Protein AF-A0A926BT57-F1 (afdb_monomer_lite)

Sequence (93 aa):
NFIGRYSAQAKLNPNETCEFPAEMEHVGGKRLIFDAYGPTPDRKNRTFGILAVIEVHPSEMEFARTSGGADLIALLKSAGYYPYSDLDREPVA

Radius of gyration: 13.67 Å; chains: 1; bounding box: 36×31×28 Å

Structure (mmCIF, N/CA/C/O backbone):
data_AF-A0A926BT57-F1
#
_entry.id   AF-A0A926BT57-F1
#
loop_
_atom_site.group_PDB
_atom_site.id
_atom_site.type_symbol
_atom_site.label_atom_id
_atom_site.label_alt_id
_atom_site.label_comp_id
_atom_site.label_asym_id
_atom_site.label_entity_id
_atom_site.label_seq_id
_atom_site.pdbx_PDB_ins_code
_atom_site.Cartn_x
_atom_site.Cartn_y
_atom_site.Cartn_z
_atom_site.occupancy
_atom_site.B_iso_or_equiv
_atom_site.auth_seq_id
_atom_site.auth_comp_id
_atom_site.auth_asym_id
_atom_site.auth_atom_id
_atom_site.pdbx_PDB_model_num
ATOM 1 N N . ASN A 1 1 ? -6.680 5.548 -14.945 1.00 74.06 1 ASN A N 1
ATOM 2 C CA . ASN A 1 1 ? -5.301 5.071 -14.685 1.00 74.06 1 ASN A CA 1
ATOM 3 C C . ASN A 1 1 ? -4.470 6.225 -14.113 1.00 74.06 1 ASN A C 1
ATOM 5 O O . ASN A 1 1 ? -3.726 6.863 -14.850 1.00 74.06 1 ASN A O 1
ATOM 9 N N . PHE A 1 2 ? -4.678 6.562 -12.833 1.00 90.31 2 PHE A N 1
ATOM 10 C CA . PHE A 1 2 ? -4.013 7.701 -12.176 1.00 90.31 2 PHE A CA 1
ATOM 11 C C . PHE A 1 2 ? -2.563 7.370 -11.796 1.00 90.31 2 PHE A C 1
ATOM 13 O O . PHE A 1 2 ? -1.657 8.136 -12.110 1.00 90.31 2 PHE A O 1
ATOM 20 N N . ILE A 1 3 ? -2.336 6.178 -11.235 1.00 90.62 3 ILE A N 1
ATOM 21 C CA . ILE A 1 3 ? -1.003 5.711 -10.825 1.00 90.62 3 ILE A CA 1
ATOM 22 C C . ILE A 1 3 ? -0.056 5.578 -12.010 1.00 90.62 3 ILE A C 1
ATOM 24 O O . ILE A 1 3 ? 1.064 6.061 -11.926 1.00 90.62 3 ILE A O 1
ATOM 28 N N . GLY A 1 4 ? -0.502 5.010 -13.136 1.00 90.56 4 GLY A N 1
ATOM 29 C CA . GLY A 1 4 ? 0.355 4.859 -14.314 1.00 90.56 4 GLY A CA 1
ATOM 30 C C . GLY A 1 4 ? 0.829 6.193 -14.904 1.00 90.56 4 GLY A C 1
ATOM 31 O O . GLY A 1 4 ? 1.918 6.270 -15.465 1.00 90.56 4 GLY A O 1
ATOM 32 N N . ARG A 1 5 ? 0.038 7.267 -14.761 1.00 92.06 5 ARG A N 1
ATOM 33 C CA . ARG A 1 5 ? 0.466 8.620 -15.155 1.00 92.06 5 ARG A CA 1
ATOM 34 C C . ARG A 1 5 ? 1.441 9.210 -14.142 1.00 92.06 5 ARG A C 1
ATOM 36 O O . ARG A 1 5 ? 2.454 9.772 -14.541 1.00 92.06 5 ARG A O 1
ATOM 43 N N . TYR A 1 6 ? 1.154 9.060 -12.850 1.00 92.44 6 TYR A N 1
ATOM 44 C CA . TYR A 1 6 ? 2.031 9.538 -11.782 1.00 92.44 6 TYR A CA 1
ATOM 45 C C . TYR A 1 6 ? 3.405 8.848 -11.813 1.00 92.44 6 TYR A C 1
ATOM 47 O O . TYR A 1 6 ? 4.431 9.508 -11.665 1.00 92.44 6 TYR A O 1
ATOM 55 N N . SER A 1 7 ? 3.449 7.549 -12.129 1.00 91.94 7 SER A N 1
ATOM 56 C CA . SER A 1 7 ? 4.695 6.780 -12.220 1.00 91.94 7 SER A CA 1
ATOM 57 C C . SER A 1 7 ? 5.630 7.225 -13.351 1.00 91.94 7 SER A C 1
ATOM 59 O O . SER A 1 7 ? 6.791 6.831 -13.375 1.00 91.94 7 SER A O 1
ATOM 61 N N . ALA A 1 8 ? 5.147 8.033 -14.302 1.00 93.00 8 ALA A N 1
ATOM 62 C CA . ALA A 1 8 ? 5.999 8.657 -15.315 1.00 93.00 8 ALA A CA 1
ATOM 63 C C . ALA A 1 8 ? 6.807 9.845 -14.757 1.00 93.00 8 ALA A C 1
ATOM 65 O O . ALA A 1 8 ? 7.789 10.255 -15.369 1.00 93.00 8 ALA A O 1
ATOM 66 N N . GLN A 1 9 ? 6.386 10.405 -13.619 1.00 95.00 9 GLN A N 1
ATOM 67 C CA . GLN A 1 9 ? 7.001 11.572 -12.978 1.00 95.00 9 GLN A CA 1
ATOM 68 C C . GLN A 1 9 ? 7.737 11.202 -11.686 1.00 95.00 9 GLN A C 1
ATOM 70 O O . GLN A 1 9 ? 8.749 11.817 -11.360 1.00 95.00 9 GLN A O 1
ATOM 75 N N . ALA A 1 10 ? 7.248 10.194 -10.962 1.00 93.12 10 ALA A N 1
ATOM 76 C CA . ALA A 1 10 ? 7.822 9.732 -9.706 1.00 93.12 10 ALA A CA 1
ATOM 77 C C . ALA A 1 10 ? 8.039 8.218 -9.726 1.00 93.12 10 ALA A C 1
ATOM 79 O O . ALA A 1 10 ? 7.212 7.456 -10.225 1.00 93.12 10 ALA A O 1
ATOM 80 N N . LYS A 1 11 ? 9.151 7.766 -9.144 1.00 91.94 11 LYS A N 1
ATOM 81 C CA . LYS A 1 11 ? 9.397 6.337 -8.961 1.00 91.94 11 LYS A CA 1
ATOM 82 C C . LYS A 1 11 ? 8.544 5.824 -7.803 1.00 91.94 11 LYS A C 1
ATOM 84 O O . LYS A 1 11 ? 8.620 6.377 -6.714 1.00 91.94 11 LYS A O 1
ATOM 89 N N . LEU A 1 12 ? 7.792 4.755 -8.049 1.00 93.12 12 LEU A N 1
ATOM 90 C CA . LEU A 1 12 ? 7.067 4.008 -7.023 1.00 93.12 12 LEU A CA 1
ATOM 91 C C . LEU A 1 12 ? 7.896 2.789 -6.624 1.00 93.12 12 LEU A C 1
ATOM 93 O O . LEU A 1 12 ? 8.340 2.036 -7.498 1.00 93.12 12 LEU A O 1
ATOM 97 N N . ASN A 1 13 ? 8.121 2.600 -5.329 1.00 93.25 13 ASN A N 1
ATOM 98 C CA . ASN A 1 13 ? 8.902 1.490 -4.798 1.00 93.25 13 ASN A CA 1
ATOM 99 C C . ASN A 1 13 ? 8.026 0.532 -3.970 1.00 93.25 13 ASN A C 1
ATOM 101 O O . ASN A 1 13 ? 6.984 0.918 -3.441 1.00 93.25 13 ASN A O 1
ATOM 105 N N . PRO A 1 14 ? 8.441 -0.737 -3.828 1.00 94.44 14 PRO A N 1
ATOM 106 C CA . PRO A 1 14 ? 7.803 -1.661 -2.897 1.00 94.44 14 PRO A CA 1
ATOM 107 C C . PRO A 1 14 ? 7.822 -1.130 -1.459 1.00 94.44 14 PRO A C 1
ATOM 109 O O . PRO A 1 14 ? 8.777 -0.469 -1.051 1.00 94.44 14 PRO A O 1
ATOM 112 N N . ASN A 1 15 ? 6.805 -1.504 -0.687 1.00 96.31 15 ASN A N 1
ATOM 113 C CA . ASN A 1 15 ? 6.548 -1.107 0.699 1.00 96.31 15 ASN A CA 1
ATOM 114 C C . ASN A 1 15 ? 6.189 0.375 0.896 1.00 96.31 15 ASN A C 1
ATOM 116 O O . ASN A 1 15 ? 5.983 0.796 2.034 1.00 96.31 15 ASN A O 1
ATOM 120 N N . GLU A 1 16 ? 6.110 1.167 -0.174 1.00 96.81 16 GLU A N 1
ATOM 121 C CA . GLU A 1 16 ? 5.572 2.523 -0.109 1.00 96.81 16 GLU A CA 1
ATOM 122 C C . GLU A 1 16 ? 4.044 2.498 -0.081 1.00 96.81 16 GLU A C 1
ATOM 124 O O . GLU A 1 16 ? 3.396 1.580 -0.596 1.00 96.81 16 GLU A O 1
ATOM 129 N N . THR A 1 17 ? 3.480 3.547 0.506 1.00 96.88 17 THR A N 1
ATOM 130 C CA . THR A 1 17 ? 2.042 3.771 0.563 1.00 96.88 17 THR A CA 1
ATOM 131 C C . THR A 1 17 ? 1.621 4.934 -0.331 1.00 96.88 17 THR A C 1
ATOM 133 O O . THR A 1 17 ? 2.409 5.828 -0.644 1.00 96.88 17 THR A O 1
ATOM 136 N N . CYS A 1 18 ? 0.358 4.936 -0.750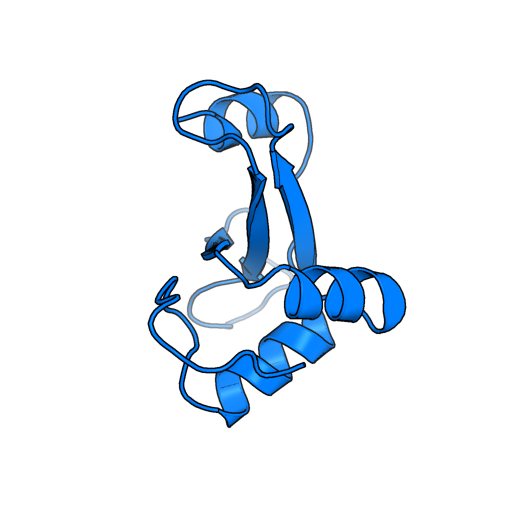 1.00 95.88 18 CYS A N 1
ATOM 137 C CA . CYS A 1 18 ? -0.236 5.998 -1.555 1.00 95.88 18 CYS A CA 1
ATOM 138 C C . CYS A 1 18 ? -1.664 6.272 -1.079 1.00 95.88 18 CYS A C 1
ATOM 140 O O . CYS A 1 18 ? -2.438 5.347 -0.854 1.00 95.88 18 CYS A O 1
ATOM 142 N N . GLU A 1 19 ? -2.018 7.545 -0.935 1.00 95.75 19 GLU A N 1
ATOM 143 C CA . GLU A 1 19 ? -3.372 7.986 -0.607 1.00 95.75 19 GLU A CA 1
ATOM 144 C C . GLU A 1 19 ? -3.840 8.978 -1.667 1.00 95.75 19 GLU A C 1
ATOM 146 O O . GLU A 1 19 ? -3.096 9.879 -2.063 1.00 95.75 19 GLU A O 1
ATOM 151 N N . PHE A 1 20 ? -5.073 8.804 -2.128 1.00 95.62 20 PHE A N 1
ATOM 152 C CA . PHE A 1 20 ? -5.727 9.769 -2.999 1.00 95.62 20 PHE A CA 1
ATOM 153 C C . PHE A 1 20 ? -6.509 10.785 -2.158 1.00 95.62 20 PHE A C 1
ATOM 155 O O . PHE A 1 20 ? -7.309 10.365 -1.316 1.00 95.62 20 PHE A O 1
ATOM 162 N N . PRO A 1 21 ? -6.345 12.100 -2.402 1.00 94.94 21 PRO A N 1
ATOM 163 C CA . PRO A 1 21 ? -7.171 13.135 -1.784 1.00 94.94 21 PRO A CA 1
ATOM 164 C C . PRO A 1 21 ? -8.667 12.831 -1.907 1.00 94.94 21 PRO A C 1
ATOM 166 O O . PRO A 1 21 ? -9.122 12.378 -2.959 1.00 94.94 21 PRO A O 1
ATOM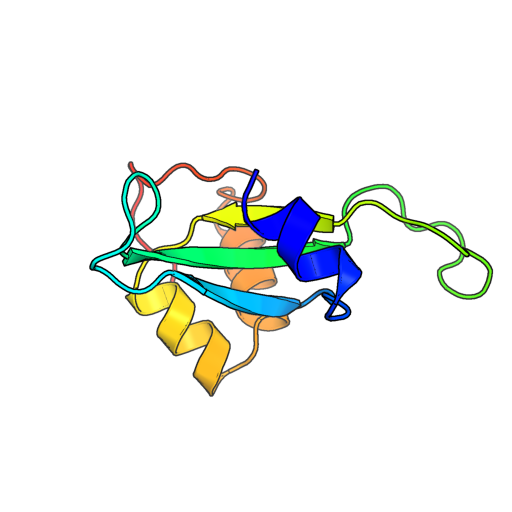 169 N N . ALA A 1 22 ? -9.430 13.052 -0.836 1.00 95.50 22 ALA A N 1
ATOM 170 C CA . ALA A 1 22 ? -10.831 12.631 -0.723 1.00 95.50 22 ALA A CA 1
ATOM 171 C C . ALA A 1 22 ? -11.746 13.247 -1.796 1.00 95.50 22 ALA A C 1
ATOM 173 O O . ALA A 1 22 ? -12.732 12.641 -2.204 1.00 95.50 22 ALA A O 1
ATOM 174 N N . GLU A 1 23 ? -11.396 14.435 -2.270 1.00 96.44 23 GLU A N 1
ATOM 175 C CA . GLU A 1 23 ? -12.103 15.206 -3.282 1.00 96.44 23 GLU A CA 1
ATOM 176 C C . GLU A 1 23 ? -11.866 14.722 -4.723 1.00 96.44 23 GLU A C 1
ATOM 178 O O . GLU A 1 23 ? -12.520 15.208 -5.646 1.00 96.44 23 GLU A O 1
ATOM 183 N N . MET A 1 24 ? -10.940 13.780 -4.949 1.00 94.19 24 MET A N 1
ATOM 184 C CA . MET A 1 24 ? -10.688 13.254 -6.290 1.00 94.19 24 MET A CA 1
ATOM 185 C C . MET A 1 24 ? -11.840 12.374 -6.779 1.00 94.19 24 MET A C 1
ATOM 187 O O . MET A 1 24 ? -12.219 11.389 -6.146 1.00 94.19 24 MET A O 1
ATOM 191 N N . GLU A 1 25 ? -12.338 12.671 -7.976 1.00 93.50 25 GLU A N 1
ATOM 192 C CA . GLU A 1 25 ? -13.379 11.872 -8.619 1.00 93.50 25 GLU A CA 1
ATOM 193 C C . GLU A 1 25 ? -12.926 10.408 -8.813 1.00 93.50 25 GLU A C 1
ATOM 195 O O . GLU A 1 25 ? -11.799 10.133 -9.236 1.00 93.50 25 GLU A O 1
ATOM 200 N N . HIS A 1 26 ? -13.814 9.460 -8.493 1.00 90.00 26 HIS A N 1
ATOM 201 C CA . HIS A 1 26 ? -13.658 7.995 -8.593 1.00 90.00 26 HIS A CA 1
ATOM 202 C C . HIS A 1 26 ? -12.629 7.312 -7.681 1.00 90.00 26 HIS A C 1
ATOM 204 O O . HIS A 1 26 ? -12.804 6.137 -7.359 1.00 90.00 26 HIS A O 1
ATOM 210 N N . VAL A 1 27 ? -11.548 7.991 -7.301 1.00 93.06 27 VAL A N 1
ATOM 211 C CA . VAL A 1 27 ? -10.457 7.397 -6.506 1.00 93.06 27 VAL A CA 1
ATOM 212 C C . VAL A 1 27 ? -10.256 8.059 -5.152 1.00 93.06 27 VAL A C 1
ATOM 214 O O . VAL A 1 27 ? -9.413 7.600 -4.388 1.00 93.06 27 VAL A O 1
ATOM 217 N N . GLY A 1 28 ? -11.005 9.117 -4.850 1.00 95.56 28 GLY A N 1
ATOM 218 C CA . GLY A 1 28 ?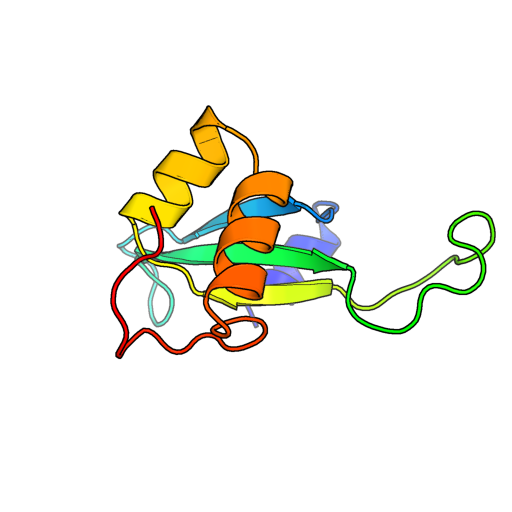 -10.821 9.882 -3.630 1.00 95.56 28 GLY A CA 1
ATOM 219 C C . GLY A 1 28 ? -10.939 9.033 -2.371 1.00 95.56 28 GLY A C 1
ATOM 220 O O . GLY A 1 28 ? -11.825 8.190 -2.242 1.00 95.56 28 GLY A O 1
ATOM 221 N N . GLY A 1 29 ? -9.991 9.224 -1.455 1.00 95.19 29 GLY A N 1
ATOM 222 C CA . GLY A 1 29 ? -9.930 8.518 -0.178 1.00 95.19 29 GLY A CA 1
ATOM 223 C C . GLY A 1 29 ? -9.403 7.084 -0.257 1.00 95.19 29 GLY A C 1
ATOM 224 O O . GLY A 1 29 ? -9.224 6.463 0.794 1.00 95.19 29 GLY A O 1
ATOM 225 N N . LYS A 1 30 ? -9.122 6.550 -1.455 1.00 96.19 30 LYS A N 1
ATOM 226 C CA . LYS A 1 30 ? -8.482 5.236 -1.595 1.00 96.19 30 LYS A CA 1
ATOM 227 C C . LYS A 1 30 ? -7.067 5.274 -1.028 1.00 96.19 30 LYS A C 1
ATOM 229 O O . LYS A 1 30 ? -6.310 6.218 -1.272 1.00 96.19 30 LYS A O 1
ATOM 234 N N . ARG A 1 31 ? -6.709 4.216 -0.304 1.00 97.38 31 ARG A N 1
ATOM 235 C CA . ARG A 1 31 ? -5.399 4.024 0.328 1.00 97.38 31 ARG A CA 1
ATOM 236 C C . ARG A 1 31 ? -4.798 2.736 -0.173 1.00 97.38 31 ARG A C 1
ATOM 238 O O . ARG A 1 31 ? -5.481 1.719 -0.229 1.00 97.38 31 ARG A O 1
ATOM 245 N N . LEU A 1 32 ? -3.538 2.798 -0.567 1.00 97.06 32 LEU A N 1
ATOM 246 C CA . LEU A 1 32 ? -2.867 1.723 -1.267 1.00 97.06 32 LEU A CA 1
ATOM 247 C C . LEU A 1 32 ? -1.520 1.414 -0.628 1.00 97.06 32 LEU A C 1
ATOM 249 O O . LEU A 1 32 ? -0.803 2.322 -0.203 1.00 97.06 32 LEU A O 1
ATOM 253 N N . ILE A 1 33 ? -1.157 0.138 -0.661 1.00 97.62 33 ILE A N 1
ATOM 254 C CA . ILE A 1 33 ? 0.192 -0.358 -0.402 1.00 97.62 33 ILE A CA 1
ATOM 255 C C . ILE A 1 33 ? 0.751 -0.997 -1.676 1.00 97.62 33 ILE A C 1
ATOM 257 O O . ILE A 1 33 ? 0.021 -1.628 -2.451 1.00 97.62 33 ILE A O 1
ATOM 261 N N . PHE A 1 34 ? 2.053 -0.830 -1.897 1.00 96.38 34 PHE A N 1
ATOM 262 C CA . PHE A 1 34 ? 2.753 -1.433 -3.024 1.00 96.38 34 PHE A CA 1
ATOM 263 C C . PHE A 1 34 ? 3.608 -2.625 -2.589 1.00 96.38 34 PHE A C 1
ATOM 265 O O . PHE A 1 34 ? 4.426 -2.498 -1.684 1.00 96.38 34 PHE A O 1
ATOM 272 N N . ASP A 1 35 ? 3.490 -3.769 -3.268 1.00 95.31 35 ASP A N 1
ATOM 273 C CA . ASP A 1 35 ? 4.379 -4.925 -3.057 1.00 95.31 35 ASP A CA 1
ATOM 274 C C . ASP A 1 35 ? 5.061 -5.343 -4.364 1.00 95.31 35 ASP A C 1
ATOM 276 O O . ASP A 1 35 ? 4.477 -5.269 -5.445 1.00 95.31 35 ASP A O 1
ATOM 280 N N . ALA A 1 36 ? 6.304 -5.815 -4.280 1.00 91.94 36 ALA A N 1
ATOM 281 C CA . ALA A 1 36 ? 6.967 -6.432 -5.423 1.00 91.94 36 ALA A CA 1
ATOM 282 C C . ALA A 1 36 ? 6.360 -7.823 -5.660 1.00 91.94 36 ALA A C 1
ATOM 284 O O . ALA A 1 36 ? 6.529 -8.723 -4.838 1.00 91.94 36 ALA A O 1
ATOM 285 N N . TYR A 1 37 ? 5.678 -8.013 -6.789 1.00 87.69 37 TYR A N 1
ATOM 286 C CA . TYR A 1 37 ? 4.910 -9.225 -7.068 1.00 87.69 37 TYR A CA 1
ATOM 287 C C . TYR A 1 37 ? 5.625 -10.179 -8.032 1.00 87.69 37 TYR A C 1
ATOM 289 O O . TYR A 1 37 ? 6.276 -9.759 -8.993 1.00 87.69 37 TYR A O 1
ATOM 297 N N . GLY A 1 38 ? 5.449 -11.484 -7.810 1.00 80.88 38 GLY A N 1
ATOM 298 C CA . GLY A 1 38 ? 5.971 -12.549 -8.668 1.00 80.88 38 GLY A CA 1
ATOM 299 C C . GLY A 1 38 ? 7.281 -13.188 -8.183 1.00 80.88 38 GLY A C 1
ATOM 300 O O . GLY A 1 38 ? 7.815 -12.827 -7.132 1.00 80.88 38 GLY A O 1
ATOM 301 N N . PRO A 1 39 ? 7.798 -14.185 -8.929 1.00 66.31 39 PRO A N 1
ATOM 302 C CA . PRO A 1 39 ? 8.898 -15.022 -8.470 1.00 66.31 39 PRO A CA 1
ATOM 303 C C . PRO A 1 39 ? 10.189 -14.215 -8.292 1.00 66.31 39 PRO A C 1
ATOM 305 O O . PRO A 1 39 ? 10.501 -13.311 -9.078 1.00 66.31 39 PRO A O 1
ATOM 308 N N . THR A 1 40 ? 10.947 -14.611 -7.271 1.00 60.38 40 THR A N 1
ATOM 309 C CA . THR A 1 40 ? 12.195 -14.020 -6.770 1.00 60.38 40 THR A CA 1
ATOM 310 C C . THR A 1 40 ? 13.482 -14.744 -7.229 1.00 60.38 40 THR A C 1
ATOM 312 O O . THR A 1 40 ? 14.345 -14.996 -6.390 1.00 60.38 40 THR A O 1
ATOM 315 N N . PRO A 1 41 ? 13.723 -15.085 -8.514 1.00 51.72 41 PRO A N 1
ATOM 316 C CA . PRO A 1 41 ? 15.073 -15.429 -8.931 1.00 51.72 41 PRO A CA 1
ATOM 317 C C . PRO A 1 41 ? 15.843 -14.131 -9.215 1.00 51.72 41 PRO A C 1
ATOM 319 O O . PRO A 1 41 ? 15.486 -13.355 -10.098 1.00 51.72 41 PRO A O 1
ATOM 322 N N . ASP A 1 42 ? 16.865 -13.903 -8.393 1.00 58.69 42 ASP A N 1
ATOM 323 C CA . ASP A 1 42 ? 17.898 -12.867 -8.487 1.00 58.69 42 ASP A CA 1
ATOM 324 C C . ASP A 1 42 ? 17.412 -11.407 -8.645 1.00 58.69 42 ASP A C 1
ATOM 326 O O . ASP A 1 42 ? 17.397 -10.818 -9.728 1.00 58.69 42 ASP A O 1
ATOM 330 N N . ARG A 1 43 ? 17.072 -10.773 -7.509 1.00 57.38 43 ARG A N 1
ATOM 331 C CA . ARG A 1 43 ? 16.743 -9.333 -7.437 1.00 57.38 43 ARG A CA 1
ATOM 332 C C . ARG A 1 43 ? 17.867 -8.426 -7.961 1.00 57.38 43 ARG A C 1
ATOM 334 O O . ARG A 1 43 ? 17.579 -7.278 -8.280 1.00 57.38 43 ARG A O 1
ATOM 341 N N . LYS A 1 44 ? 19.122 -8.894 -8.032 1.00 58.94 44 LYS A N 1
ATOM 342 C CA . LYS A 1 44 ? 20.270 -8.038 -8.370 1.00 58.94 44 LYS A CA 1
ATOM 343 C C . LYS A 1 44 ? 20.378 -7.714 -9.863 1.00 58.94 44 LYS A C 1
ATOM 345 O O . LYS A 1 44 ? 20.978 -6.699 -10.189 1.00 58.94 44 LYS A O 1
ATOM 350 N N . ASN A 1 45 ? 19.769 -8.515 -10.743 1.00 59.34 45 ASN A N 1
ATOM 351 C CA . ASN A 1 45 ? 19.914 -8.378 -12.200 1.00 59.34 45 ASN A CA 1
ATOM 352 C C . ASN A 1 45 ? 18.612 -8.038 -12.949 1.00 59.34 45 ASN A C 1
ATOM 354 O O . ASN A 1 45 ? 18.596 -8.016 -14.180 1.00 59.34 45 ASN A O 1
ATOM 358 N N . ARG A 1 46 ? 17.505 -7.765 -12.244 1.00 64.69 46 ARG A N 1
ATOM 359 C CA . ARG A 1 46 ? 16.239 -7.388 -12.893 1.00 64.69 46 ARG A CA 1
ATOM 360 C C . ARG A 1 46 ? 16.153 -5.884 -13.136 1.00 64.69 46 ARG A C 1
ATOM 362 O O . ARG A 1 46 ? 16.114 -5.093 -12.200 1.00 64.69 46 ARG A O 1
ATOM 369 N N . THR A 1 47 ? 16.039 -5.512 -14.408 1.00 71.50 47 THR A N 1
ATOM 370 C CA . THR A 1 47 ? 15.773 -4.137 -14.862 1.00 71.50 47 THR A CA 1
ATOM 371 C C . THR A 1 47 ? 14.290 -3.756 -14.793 1.00 71.50 47 THR A C 1
ATOM 373 O O . THR A 1 47 ? 13.970 -2.571 -14.815 1.00 71.50 47 THR A O 1
ATOM 376 N N . PHE A 1 48 ? 13.383 -4.735 -14.686 1.00 80.38 48 PHE A N 1
ATOM 377 C CA . PHE A 1 48 ? 11.937 -4.528 -14.579 1.00 80.38 48 PHE A CA 1
ATOM 378 C C . PHE A 1 48 ? 11.282 -5.567 -13.657 1.00 80.38 48 PHE A C 1
ATOM 380 O O . PHE A 1 48 ? 11.824 -6.649 -13.414 1.00 80.38 48 PHE A O 1
ATOM 387 N N . GLY A 1 49 ? 10.097 -5.240 -13.145 1.00 84.38 49 GLY A N 1
ATOM 388 C CA . GLY A 1 49 ? 9.317 -6.100 -12.260 1.00 84.38 49 GLY A CA 1
ATOM 389 C C . GLY A 1 49 ? 7.850 -5.688 -12.224 1.00 84.38 49 GLY A C 1
ATOM 390 O O . GLY A 1 49 ? 7.458 -4.712 -12.862 1.00 84.38 49 GLY A O 1
ATOM 391 N N . ILE A 1 50 ? 7.047 -6.446 -11.481 1.00 89.50 50 ILE A N 1
ATOM 392 C CA . ILE A 1 50 ? 5.626 -6.160 -11.273 1.00 89.50 50 ILE A CA 1
ATOM 393 C C . ILE A 1 50 ? 5.467 -5.545 -9.886 1.00 89.50 50 ILE A C 1
ATOM 395 O O . ILE A 1 50 ? 5.975 -6.087 -8.903 1.00 89.50 50 ILE A O 1
ATOM 399 N N . LEU A 1 51 ? 4.755 -4.425 -9.816 1.00 92.31 51 LEU A N 1
ATOM 400 C CA . LEU A 1 51 ? 4.352 -3.796 -8.566 1.00 92.31 51 LEU A CA 1
ATOM 401 C C . LEU A 1 51 ? 2.856 -4.058 -8.366 1.00 92.31 51 LEU A C 1
ATOM 403 O O . LEU A 1 51 ? 2.035 -3.563 -9.139 1.00 92.31 51 LEU A O 1
ATOM 407 N N . ALA A 1 52 ? 2.509 -4.874 -7.373 1.00 94.25 52 ALA A N 1
ATOM 408 C CA . ALA A 1 52 ? 1.125 -5.062 -6.964 1.00 94.25 52 ALA A CA 1
ATOM 409 C C . ALA A 1 52 ? 0.629 -3.795 -6.270 1.00 94.25 52 ALA A C 1
ATOM 411 O O . ALA A 1 52 ? 1.327 -3.227 -5.431 1.00 94.25 52 ALA A O 1
ATOM 412 N N . VAL A 1 53 ? -0.580 -3.377 -6.632 1.00 95.12 53 VAL A N 1
ATOM 413 C CA . VAL A 1 53 ? -1.279 -2.237 -6.044 1.00 95.12 53 VAL A CA 1
ATOM 414 C C . VAL A 1 53 ? -2.469 -2.787 -5.276 1.00 95.12 53 VAL A C 1
ATOM 416 O O . VAL A 1 53 ? -3.410 -3.282 -5.894 1.00 95.12 53 VAL A O 1
ATOM 419 N N . ILE A 1 54 ? -2.401 -2.728 -3.949 1.00 96.50 54 ILE A N 1
ATOM 420 C CA . ILE A 1 54 ? -3.385 -3.351 -3.060 1.00 96.50 54 ILE A CA 1
ATOM 421 C C . ILE A 1 54 ? -4.064 -2.253 -2.250 1.00 96.50 54 ILE A C 1
ATOM 423 O O . ILE A 1 54 ? -3.381 -1.430 -1.645 1.00 96.50 54 ILE A O 1
ATOM 427 N N . GLU A 1 55 ? -5.394 -2.227 -2.261 1.00 97.56 55 GLU A N 1
ATOM 428 C CA . GLU A 1 55 ? -6.191 -1.302 -1.451 1.00 97.56 55 GLU A CA 1
ATOM 429 C C . GLU A 1 55 ? -6.295 -1.814 -0.015 1.00 97.56 55 GLU A C 1
ATOM 431 O O . GLU A 1 55 ? -6.479 -3.010 0.211 1.00 97.56 55 GLU A O 1
ATOM 436 N N . VAL A 1 56 ? -6.129 -0.909 0.947 1.00 98.06 56 VAL A N 1
ATOM 437 C CA . VAL A 1 56 ? -6.038 -1.221 2.380 1.00 98.06 56 VAL A CA 1
ATOM 438 C C . VAL A 1 56 ? -6.953 -0.316 3.197 1.00 98.06 56 VAL A C 1
ATOM 440 O O . VAL A 1 56 ? -7.327 0.779 2.762 1.00 98.06 56 VAL A O 1
ATOM 443 N N . HIS A 1 57 ? -7.299 -0.760 4.402 1.00 98.00 57 HIS A N 1
ATOM 444 C CA . HIS A 1 57 ? -8.099 0.034 5.329 1.00 98.00 57 HIS A CA 1
ATOM 445 C C . HIS A 1 57 ? -7.322 1.263 5.845 1.00 98.00 57 HIS A C 1
ATOM 447 O O . HIS A 1 57 ? -6.088 1.294 5.817 1.00 98.00 57 HIS A O 1
ATOM 453 N N . PRO A 1 58 ? -8.018 2.294 6.365 1.00 97.00 58 PRO A N 1
ATOM 454 C CA . PRO A 1 58 ? -7.362 3.456 6.964 1.00 97.00 58 PRO A CA 1
ATOM 455 C C . PRO A 1 58 ? -6.426 3.102 8.127 1.00 97.00 58 PRO A C 1
ATOM 457 O O . PRO A 1 58 ? -5.323 3.635 8.185 1.00 97.00 58 PRO A O 1
ATOM 460 N N . SER A 1 59 ? -6.823 2.186 9.017 1.00 97.50 59 SER A N 1
ATOM 461 C CA . SER A 1 59 ? -5.985 1.763 10.151 1.00 97.50 59 SER A CA 1
ATOM 462 C C . SER A 1 59 ? -4.705 1.058 9.690 1.00 97.50 59 SER A C 1
ATOM 464 O O . SER A 1 59 ? -3.621 1.341 10.190 1.00 97.50 59 SER A O 1
ATOM 466 N N . GLU A 1 60 ? -4.806 0.238 8.644 1.00 98.12 60 GLU A N 1
ATOM 467 C CA . GLU A 1 60 ? -3.674 -0.443 8.011 1.00 98.12 60 GLU A CA 1
ATOM 468 C C . GLU A 1 60 ? -2.689 0.545 7.375 1.00 98.12 60 GLU A C 1
ATOM 470 O O . GLU A 1 60 ? -1.476 0.389 7.510 1.00 98.12 60 GLU A O 1
ATOM 475 N N . MET A 1 61 ? -3.191 1.597 6.720 1.00 97.38 61 MET A N 1
ATOM 476 C CA . MET A 1 61 ? -2.355 2.679 6.191 1.00 97.38 61 MET A CA 1
ATOM 477 C C . MET A 1 61 ? -1.576 3.390 7.305 1.00 97.38 61 MET A C 1
ATOM 479 O O . MET A 1 61 ? -0.375 3.626 7.161 1.00 97.38 61 MET A O 1
ATOM 483 N N . GLU A 1 62 ? -2.239 3.727 8.414 1.00 97.94 62 GLU A N 1
ATOM 484 C CA . GLU A 1 62 ? -1.592 4.375 9.563 1.00 97.94 62 GLU A CA 1
ATOM 485 C C . GLU A 1 62 ? -0.554 3.458 10.223 1.00 97.94 62 GLU A C 1
ATOM 487 O O . GLU A 1 62 ? 0.550 3.897 10.562 1.00 97.94 62 GLU A O 1
ATOM 492 N N . PHE A 1 63 ? -0.844 2.160 10.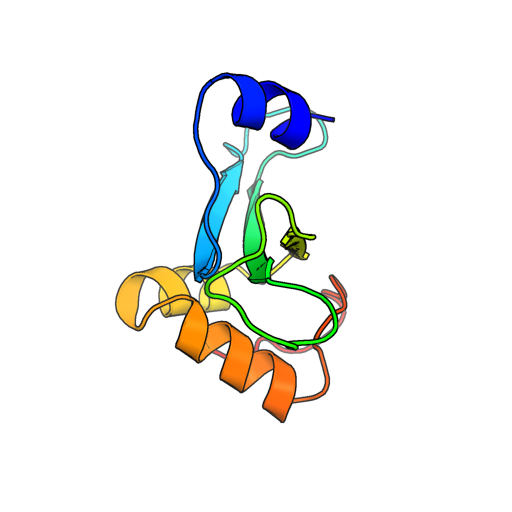312 1.00 98.25 63 PHE A N 1
ATOM 493 C CA . PHE A 1 63 ? 0.133 1.160 10.727 1.00 98.25 63 PHE A CA 1
ATOM 494 C C . PHE A 1 63 ? 1.341 1.117 9.778 1.00 98.25 63 PHE A C 1
ATOM 496 O O . PHE A 1 63 ? 2.485 1.200 10.219 1.00 98.25 63 PHE A O 1
ATOM 503 N N . ALA A 1 64 ? 1.132 1.082 8.459 1.00 97.81 64 ALA A N 1
ATOM 504 C CA . ALA A 1 64 ? 2.234 1.080 7.495 1.00 97.81 64 ALA A CA 1
ATOM 505 C C . ALA A 1 64 ? 3.077 2.366 7.538 1.00 97.81 64 ALA A C 1
ATOM 507 O O . ALA A 1 64 ? 4.281 2.309 7.293 1.00 97.81 64 ALA A O 1
ATOM 508 N N . ARG A 1 65 ? 2.480 3.521 7.860 1.00 96.50 65 ARG A N 1
ATOM 509 C CA . ARG A 1 65 ? 3.205 4.792 8.051 1.00 96.50 65 ARG A CA 1
ATOM 510 C C . ARG A 1 65 ? 4.077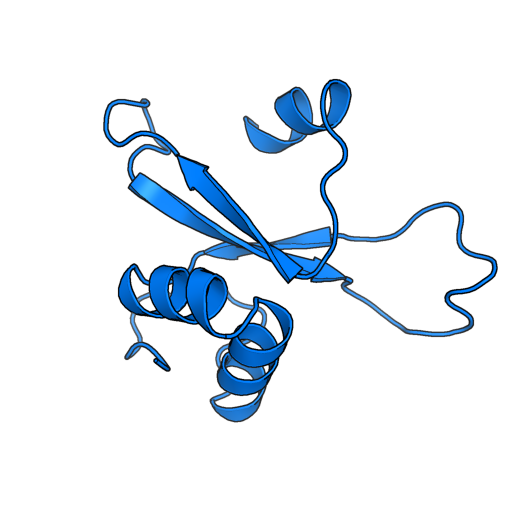 4.799 9.309 1.00 96.50 65 ARG A C 1
ATOM 512 O O . ARG A 1 65 ? 5.100 5.477 9.319 1.00 96.50 65 ARG A O 1
ATOM 519 N N . THR A 1 66 ? 3.676 4.074 10.353 1.00 97.50 66 THR A N 1
ATOM 520 C CA . THR A 1 66 ? 4.354 4.068 11.660 1.00 97.50 66 THR A CA 1
ATOM 521 C C . THR A 1 66 ? 5.348 2.915 11.813 1.00 97.50 66 THR A C 1
ATOM 523 O O . THR A 1 66 ? 6.470 3.141 12.262 1.00 97.50 66 THR A O 1
ATOM 526 N N . SER A 1 67 ? 4.970 1.702 11.409 1.00 97.12 67 SER A N 1
ATOM 527 C CA . SER A 1 67 ? 5.790 0.484 11.501 1.00 97.12 67 SER A CA 1
ATOM 528 C C . SER A 1 67 ? 6.507 0.134 10.193 1.00 97.12 67 SER A C 1
ATOM 530 O O . SER A 1 67 ? 7.588 -0.444 10.217 1.00 97.12 67 SER A O 1
ATOM 532 N N . GLY A 1 68 ? 5.963 0.554 9.049 1.00 97.19 68 GLY A N 1
ATOM 533 C CA . GLY A 1 68 ? 6.524 0.300 7.722 1.00 97.19 68 GLY A CA 1
ATOM 534 C C . GLY A 1 68 ? 5.646 -0.621 6.871 1.00 97.19 68 GLY A C 1
ATOM 535 O O . GLY A 1 68 ? 4.996 -1.545 7.357 1.00 97.19 68 GLY A O 1
ATOM 536 N N . GLY A 1 69 ? 5.643 -0.398 5.554 1.00 97.38 69 GLY A N 1
ATOM 537 C CA . GLY A 1 69 ? 4.793 -1.155 4.630 1.00 97.38 69 GLY A CA 1
ATOM 538 C C . GLY A 1 69 ? 5.121 -2.648 4.532 1.00 97.38 69 GLY A C 1
ATOM 539 O O . GLY A 1 69 ? 4.222 -3.458 4.315 1.00 97.38 69 GLY A O 1
ATOM 540 N N . ALA A 1 70 ? 6.386 -3.030 4.736 1.00 97.19 70 ALA A N 1
ATOM 541 C CA . ALA A 1 70 ? 6.801 -4.433 4.724 1.00 97.19 70 ALA A CA 1
ATOM 542 C C . ALA A 1 70 ? 6.119 -5.240 5.844 1.00 97.19 70 ALA A C 1
ATOM 544 O O . ALA A 1 70 ? 5.710 -6.381 5.616 1.00 97.19 70 ALA A O 1
ATOM 545 N N . ASP A 1 71 ? 5.942 -4.623 7.015 1.00 98.06 71 ASP A N 1
ATOM 546 C CA . ASP A 1 71 ? 5.295 -5.245 8.169 1.00 98.06 71 ASP A CA 1
ATOM 547 C C . ASP A 1 71 ? 3.793 -5.409 7.925 1.00 98.06 71 ASP A C 1
ATOM 549 O O . ASP A 1 71 ? 3.246 -6.486 8.161 1.00 98.06 71 ASP A O 1
ATOM 553 N N . LEU A 1 72 ? 3.133 -4.398 7.343 1.00 98.25 72 LEU A N 1
ATOM 554 C CA . LEU A 1 72 ? 1.730 -4.524 6.937 1.00 98.25 72 LEU A CA 1
ATOM 555 C C . LEU A 1 72 ? 1.543 -5.667 5.931 1.00 98.25 72 LEU A C 1
ATOM 557 O O . LEU A 1 72 ? 0.631 -6.481 6.066 1.00 98.25 72 LEU A O 1
ATOM 561 N N . ILE A 1 73 ? 2.416 -5.759 4.925 1.00 97.38 73 ILE A N 1
ATOM 562 C CA . ILE A 1 73 ? 2.365 -6.834 3.926 1.00 97.38 73 ILE A CA 1
ATOM 563 C C . ILE A 1 73 ? 2.523 -8.207 4.598 1.00 97.38 73 ILE A C 1
ATOM 565 O O . ILE A 1 73 ? 1.857 -9.163 4.196 1.00 97.38 73 ILE A O 1
ATOM 569 N N . ALA A 1 74 ? 3.376 -8.326 5.619 1.00 97.31 74 ALA A N 1
ATOM 570 C CA . ALA A 1 74 ? 3.524 -9.560 6.386 1.00 97.31 74 ALA A CA 1
ATOM 571 C C . ALA A 1 74 ? 2.246 -9.918 7.168 1.00 97.31 74 ALA A C 1
ATOM 573 O O . ALA A 1 74 ? 1.848 -11.086 7.165 1.00 97.31 74 ALA A O 1
ATOM 574 N N . LEU A 1 75 ? 1.567 -8.934 7.771 1.00 97.94 75 LEU A N 1
ATOM 575 C CA . LEU A 1 75 ? 0.275 -9.132 8.441 1.00 97.94 75 LEU A CA 1
ATOM 576 C C . LEU A 1 75 ? -0.812 -9.581 7.455 1.00 97.94 75 LEU A C 1
ATOM 578 O O . LEU A 1 75 ? -1.470 -10.593 7.691 1.00 97.94 75 LEU A O 1
ATOM 582 N N . LEU A 1 76 ? -0.936 -8.906 6.308 1.00 97.44 76 LEU A N 1
ATOM 583 C CA . LEU A 1 76 ? -1.895 -9.263 5.253 1.00 97.44 76 LEU A CA 1
ATOM 584 C C . LEU A 1 76 ? -1.659 -10.681 4.710 1.00 97.44 76 LEU A C 1
ATOM 586 O O . LEU A 1 76 ? -2.614 -11.413 4.445 1.00 97.44 76 LEU A O 1
ATOM 590 N N . LYS A 1 77 ? -0.392 -11.089 4.553 1.00 96.31 77 LYS A N 1
ATOM 591 C CA . LYS A 1 77 ? -0.020 -12.460 4.158 1.00 96.31 77 LYS A CA 1
ATOM 592 C C . LYS A 1 77 ? -0.380 -13.476 5.239 1.00 96.31 77 LYS A C 1
ATOM 594 O O . LYS A 1 77 ? -0.918 -14.529 4.916 1.00 96.31 77 LYS A O 1
ATOM 599 N N . SER A 1 78 ? -0.120 -13.151 6.502 1.00 97.44 78 SER A N 1
ATOM 600 C CA . SER A 1 78 ? -0.401 -14.039 7.638 1.00 97.44 78 SER A CA 1
ATOM 601 C C . SER A 1 78 ? -1.901 -14.249 7.857 1.00 97.44 78 SER A C 1
ATOM 603 O O . SER A 1 78 ? -2.315 -15.348 8.212 1.00 97.44 78 SER A O 1
ATOM 605 N N . ALA A 1 79 ? -2.715 -13.224 7.594 1.00 96.50 79 ALA A N 1
ATOM 606 C CA . ALA A 1 79 ? -4.173 -13.293 7.664 1.00 96.50 79 ALA A CA 1
ATOM 607 C C . ALA A 1 79 ? -4.826 -13.944 6.426 1.00 96.50 79 ALA A C 1
ATOM 609 O O . ALA A 1 79 ? -6.029 -14.185 6.424 1.00 96.50 79 ALA A O 1
ATOM 610 N N . GLY A 1 80 ? -4.057 -14.229 5.367 1.00 95.69 80 GLY A N 1
ATOM 611 C CA . GLY A 1 80 ? -4.576 -14.815 4.125 1.00 95.69 80 GLY A CA 1
ATOM 612 C C . GLY A 1 80 ? -5.321 -13.836 3.209 1.00 95.69 80 GLY A C 1
ATOM 613 O O . GLY A 1 80 ? -5.962 -14.273 2.258 1.00 95.69 80 GLY A O 1
ATOM 614 N N . TYR A 1 81 ? -5.230 -12.527 3.462 1.00 95.69 81 TYR A N 1
ATOM 615 C CA . TYR A 1 81 ? -5.902 -11.491 2.663 1.00 95.69 81 TYR A CA 1
ATOM 616 C C . TYR A 1 81 ? -5.076 -11.039 1.454 1.00 95.69 81 TYR A C 1
ATOM 618 O O . TYR A 1 81 ? -5.612 -10.625 0.427 1.00 95.69 81 TYR A O 1
ATOM 626 N N . TYR A 1 82 ? -3.751 -11.150 1.538 1.00 94.75 82 TYR A N 1
ATOM 627 C CA . TYR A 1 82 ? -2.871 -10.893 0.401 1.00 94.75 82 TYR A CA 1
ATOM 628 C C . TYR A 1 82 ? -3.085 -11.934 -0.720 1.00 94.75 82 TYR A C 1
ATOM 630 O O . TYR A 1 82 ? -3.130 -13.128 -0.418 1.00 94.75 82 TYR A O 1
ATOM 638 N N . PRO A 1 83 ? -3.097 -11.547 -2.016 1.00 92.75 83 PRO A N 1
ATOM 639 C CA . PRO A 1 83 ? -2.791 -10.224 -2.583 1.00 92.75 83 PRO A CA 1
ATOM 640 C C . PRO A 1 83 ?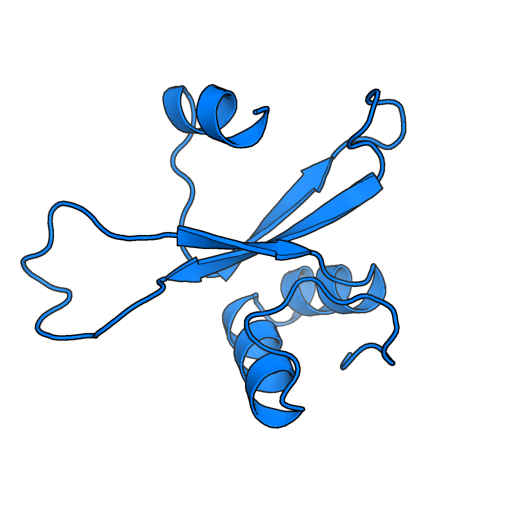 -4.031 -9.400 -2.983 1.00 92.75 83 PRO A C 1
ATOM 642 O O . PRO A 1 83 ? -3.960 -8.625 -3.938 1.00 92.75 83 PRO A O 1
ATOM 645 N N . TYR A 1 84 ? -5.182 -9.602 -2.341 1.00 93.56 84 TYR A N 1
ATOM 646 C CA . TYR A 1 84 ? -6.452 -9.047 -2.809 1.00 93.56 84 TYR A CA 1
ATOM 647 C C . TYR A 1 84 ? -6.776 -7.698 -2.156 1.00 93.56 84 TYR A C 1
ATOM 649 O O . TYR A 1 84 ? -6.533 -7.491 -0.972 1.00 93.56 84 TYR A O 1
ATOM 657 N N . SER A 1 85 ? -7.383 -6.797 -2.932 1.00 95.44 85 SER A N 1
ATOM 658 C CA . SER A 1 85 ? -7.960 -5.527 -2.458 1.00 95.44 85 SER A CA 1
ATOM 659 C C . SER A 1 85 ? -9.387 -5.713 -1.928 1.00 95.44 85 SER A C 1
ATOM 661 O O . SER A 1 85 ? -10.260 -4.884 -2.183 1.00 95.44 85 SER A O 1
ATOM 663 N N . ASP A 1 86 ? -9.650 -6.845 -1.281 1.00 93.12 86 ASP A N 1
ATOM 664 C CA . ASP A 1 86 ? -10.944 -7.098 -0.662 1.00 93.12 86 ASP A CA 1
ATOM 665 C C . ASP A 1 86 ? -11.020 -6.314 0.651 1.00 93.12 86 ASP A C 1
ATOM 667 O O . ASP A 1 86 ? -10.149 -6.463 1.511 1.00 93.12 86 ASP A O 1
ATOM 671 N N . LEU A 1 87 ? -12.018 -5.437 0.756 1.00 94.50 87 LEU A N 1
ATOM 672 C CA . LEU A 1 87 ? -12.297 -4.631 1.946 1.00 94.50 87 LEU A CA 1
ATOM 673 C C . LEU A 1 87 ? -13.533 -5.143 2.705 1.00 94.50 87 LEU A C 1
ATOM 675 O O . LEU A 1 87 ? -13.894 -4.547 3.717 1.00 94.50 87 LEU A O 1
ATOM 679 N N . ASP A 1 88 ? -14.168 -6.234 2.252 1.00 95.44 88 ASP A N 1
ATOM 680 C CA . ASP A 1 88 ? -15.204 -6.964 3.002 1.00 95.44 88 ASP A CA 1
ATOM 681 C C . ASP A 1 88 ? -14.549 -7.968 3.972 1.00 95.44 88 ASP A C 1
ATOM 683 O O . ASP A 1 88 ? -14.790 -9.175 3.967 1.00 95.44 88 ASP A O 1
ATOM 687 N N . ARG A 1 89 ? -13.617 -7.446 4.775 1.00 94.38 89 ARG A N 1
ATOM 688 C CA . ARG A 1 89 ? -12.831 -8.167 5.779 1.00 94.38 89 ARG A CA 1
ATOM 689 C C . ARG A 1 89 ? -12.517 -7.244 6.949 1.00 94.38 89 ARG A C 1
ATOM 691 O O . ARG A 1 89 ? -12.537 -6.022 6.815 1.00 94.38 89 ARG A O 1
ATOM 698 N N . GLU A 1 90 ? -12.141 -7.831 8.078 1.00 96.62 90 GLU A N 1
ATOM 699 C CA . GLU A 1 90 ? -11.582 -7.053 9.182 1.00 96.62 90 GLU A CA 1
ATOM 700 C C . GLU A 1 90 ? -10.161 -6.560 8.836 1.00 96.62 90 GLU A C 1
ATOM 702 O O . GLU A 1 90 ? -9.385 -7.291 8.194 1.00 96.62 90 GLU A O 1
ATOM 707 N N . PRO A 1 91 ? -9.788 -5.335 9.253 1.00 97.19 91 PRO A N 1
ATOM 708 C CA . PRO A 1 91 ? -8.424 -4.844 9.115 1.00 97.19 91 PRO A CA 1
ATOM 709 C C . PRO A 1 91 ? -7.456 -5.680 9.964 1.00 97.19 91 PRO A C 1
ATOM 711 O O . PRO A 1 91 ? -7.811 -6.182 11.030 1.00 97.19 91 PRO A O 1
ATOM 714 N N . VAL A 1 92 ? -6.213 -5.829 9.502 1.00 96.75 92 VAL A N 1
ATOM 715 C CA . VAL A 1 92 ? -5.185 -6.616 10.218 1.00 96.75 92 VAL A CA 1
ATOM 716 C C . VAL A 1 92 ? -4.366 -5.799 11.221 1.00 96.75 92 VAL A C 1
ATOM 718 O O . VAL A 1 92 ? -3.519 -6.369 11.911 1.00 96.75 92 VAL A O 1
ATOM 721 N N . ALA A 1 93 ? -4.591 -4.483 11.274 1.00 92.62 93 ALA A N 1
ATOM 722 C CA . ALA A 1 93 ? -3.918 -3.525 12.146 1.00 92.62 93 ALA A CA 1
ATOM 723 C C . ALA A 1 93 ? -4.849 -2.370 12.536 1.00 92.62 93 ALA A C 1
ATOM 725 O O . ALA A 1 93 ? -5.725 -2.008 11.709 1.00 92.62 93 ALA A O 1
#

pLDDT: mean 91.28, std 10.78, range [51.72, 98.25]

Secondary structure (DSSP, 8-state):
-HHHHHTTTS---TT-EEE--TTSTTTTT-EEEEEEES--S-TTS-S--EEEEEE--HHHHHHHHHT-HHHHHHHHHHTT-TT----SS----

Foldseek 3Di:
DVVVVVCVVDPDDAQDKDAADQPDPPRHGWIWHWHFDDDDDDPPPDPDGDIQTATADPVLNVCCVVVTSVVSVVQCVVVVNPPYNDPPDDHSD